Protein AF-A0A1I6EKK1-F1 (afdb_monomer_lite)

Secondary structure (DSSP, 8-state):
-----PPPPPP----GGGSHHHHHHHHHHHHHHHHHHHHTHHHH-SPPTHHHHHHHHHHHTT-GGG----EE-TTT--EE-

Organism: NCBI:txid1121426

Sequence (81 aa):
MLTAFSRAEVYTPRSPRKNQYYRCVEAHFEELEGTWEDRYQKEYGYWRPYVLDVIYKYLDCGDLHLGFARVKCDDCNHEYL

pLDDT: mean 86.72, std 12.37, range [45.5, 98.12]

Foldseek 3Di:
DDDDPDDPDDDDQDDLVVDPVLVVLVVCVVVCVVCCVPPPCVPPNDDDPCVVVVSVCVNLPRPCVSHDDWDADPPPRDIDD

InterPro domains:
  IPR026889 Transposase zinc-binding domain [PF14319] (37-79)

Radius of gyration: 20.1 Å; chains: 1; bounding box: 39×30×65 Å

Structure (mmCIF, N/CA/C/O backbone):
data_AF-A0A1I6EKK1-F1
#
_entry.id   AF-A0A1I6EKK1-F1
#
loop_
_atom_site.group_PDB
_atom_site.id
_atom_site.type_symbol
_atom_site.label_atom_id
_atom_site.label_alt_id
_atom_site.label_comp_id
_atom_site.label_asym_id
_atom_site.label_entity_id
_atom_site.label_seq_id
_atom_site.pdbx_PDB_ins_code
_atom_site.Cartn_x
_atom_site.Cartn_y
_atom_site.Cartn_z
_atom_site.occupancy
_atom_site.B_iso_or_equiv
_atom_site.auth_seq_id
_atom_site.auth_comp_id
_atom_site.auth_asym_id
_atom_site.auth_atom_id
_atom_site.pdbx_PDB_model_num
ATOM 1 N N . MET A 1 1 ? 2.971 -13.270 -47.870 1.00 45.50 1 MET A N 1
ATOM 2 C CA . MET A 1 1 ? 4.065 -12.740 -47.029 1.00 45.50 1 MET A CA 1
ATOM 3 C C . MET A 1 1 ? 3.740 -11.305 -46.669 1.00 45.50 1 MET A C 1
ATOM 5 O O . MET A 1 1 ? 3.287 -10.600 -47.560 1.00 45.50 1 MET A O 1
ATOM 9 N N . LEU A 1 2 ? 3.976 -10.953 -45.398 1.00 46.09 2 LEU A N 1
ATOM 10 C CA . LEU A 1 2 ? 4.080 -9.628 -44.758 1.00 46.09 2 LEU A CA 1
ATOM 11 C C . LEU A 1 2 ? 3.221 -9.573 -43.484 1.00 46.09 2 LEU A C 1
ATOM 13 O O . LEU A 1 2 ? 2.135 -9.006 -43.449 1.00 46.09 2 LEU A O 1
ATOM 17 N N . THR A 1 3 ? 3.732 -10.202 -42.426 1.00 51.94 3 THR A N 1
ATOM 18 C CA . THR A 1 3 ? 3.363 -9.897 -41.043 1.00 51.94 3 THR A CA 1
ATOM 19 C C . THR A 1 3 ? 3.876 -8.494 -40.730 1.00 51.94 3 THR A C 1
ATOM 21 O O . THR A 1 3 ? 5.083 -8.256 -40.697 1.00 51.94 3 THR A O 1
ATOM 24 N N . ALA A 1 4 ? 2.962 -7.544 -40.547 1.00 56.44 4 ALA A N 1
ATOM 25 C CA . ALA A 1 4 ? 3.300 -6.219 -40.056 1.00 56.44 4 ALA A CA 1
ATOM 26 C C . ALA A 1 4 ? 3.754 -6.344 -38.594 1.00 56.44 4 ALA A C 1
ATOM 28 O O . ALA A 1 4 ? 2.935 -6.519 -37.696 1.00 56.44 4 ALA A O 1
ATOM 29 N N . PHE A 1 5 ? 5.063 -6.275 -38.352 1.00 56.50 5 PHE A N 1
ATOM 30 C CA . PHE A 1 5 ? 5.580 -6.006 -37.015 1.00 56.50 5 PHE A CA 1
ATOM 31 C C . PHE A 1 5 ? 5.271 -4.541 -36.693 1.00 56.50 5 PHE A C 1
ATOM 33 O O . PHE A 1 5 ? 5.961 -3.634 -37.160 1.00 56.50 5 PHE A O 1
ATOM 40 N N . SER A 1 6 ? 4.212 -4.291 -35.922 1.00 63.19 6 SER A N 1
ATOM 41 C CA . SER A 1 6 ? 4.034 -2.996 -35.268 1.00 63.19 6 SER A CA 1
ATOM 42 C C . SER A 1 6 ? 5.234 -2.774 -34.352 1.00 63.19 6 SER A C 1
ATOM 44 O O . SER A 1 6 ? 5.506 -3.614 -33.492 1.00 63.19 6 SER A O 1
ATOM 46 N N . ARG A 1 7 ? 5.971 -1.670 -34.530 1.00 69.25 7 ARG A N 1
ATOM 47 C CA . ARG A 1 7 ? 6.992 -1.260 -33.555 1.00 69.25 7 ARG A CA 1
ATOM 48 C C . ARG A 1 7 ? 6.310 -1.184 -32.193 1.00 69.25 7 ARG A C 1
ATOM 50 O O . ARG A 1 7 ? 5.368 -0.410 -32.049 1.00 69.25 7 ARG A O 1
ATOM 57 N N . ALA A 1 8 ? 6.758 -1.994 -31.236 1.00 67.69 8 ALA A N 1
ATOM 58 C CA . ALA A 1 8 ? 6.291 -1.881 -29.863 1.00 67.69 8 ALA A CA 1
ATOM 59 C C . ALA A 1 8 ? 6.518 -0.433 -29.406 1.00 67.69 8 ALA A C 1
ATOM 61 O O . ALA A 1 8 ? 7.616 0.108 -29.579 1.00 67.69 8 ALA A O 1
ATOM 62 N N . GLU A 1 9 ? 5.469 0.217 -28.907 1.00 74.00 9 GLU A N 1
ATOM 63 C CA . GLU A 1 9 ? 5.617 1.529 -28.288 1.00 74.00 9 GLU A CA 1
ATOM 64 C C . GLU A 1 9 ? 6.595 1.407 -27.119 1.00 74.00 9 GLU A C 1
ATOM 66 O O . GLU A 1 9 ? 6.578 0.425 -26.375 1.00 74.00 9 GLU A O 1
ATOM 71 N N . VAL A 1 10 ? 7.489 2.389 -26.979 1.00 76.12 10 VAL A N 1
ATOM 72 C CA . VAL A 1 10 ? 8.456 2.399 -25.879 1.00 76.12 10 VAL A CA 1
ATOM 73 C C . VAL A 1 10 ? 7.672 2.477 -24.572 1.00 76.12 10 VAL A C 1
ATOM 75 O O . VAL A 1 10 ? 6.903 3.421 -24.373 1.00 76.12 10 VAL A O 1
ATOM 78 N N . TYR A 1 11 ? 7.866 1.492 -23.687 1.00 73.56 11 TYR A N 1
ATOM 79 C CA . TYR A 1 11 ? 7.236 1.491 -22.371 1.00 73.56 11 TYR A CA 1
ATOM 80 C C . TYR A 1 11 ? 7.519 2.820 -21.670 1.00 73.56 11 TYR A C 1
ATOM 82 O O . TYR A 1 11 ? 8.672 3.203 -21.468 1.00 73.56 11 TYR A O 1
ATOM 90 N N . THR A 1 12 ? 6.455 3.537 -21.312 1.00 75.06 12 THR A N 1
ATOM 91 C CA . THR A 1 12 ? 6.561 4.755 -20.511 1.00 75.06 12 THR A CA 1
ATOM 92 C C . THR A 1 12 ? 6.441 4.368 -19.041 1.00 75.06 12 THR A C 1
ATOM 94 O O . THR A 1 12 ? 5.372 3.899 -18.632 1.00 75.06 12 THR A O 1
ATOM 97 N N . PRO A 1 13 ? 7.495 4.558 -18.224 1.00 76.88 13 PRO A N 1
ATOM 98 C CA . PRO A 1 13 ? 7.444 4.214 -16.814 1.00 76.88 13 PRO A CA 1
ATOM 99 C C . PRO A 1 13 ? 6.300 4.931 -16.103 1.00 76.88 13 PRO A C 1
ATOM 101 O O . PRO A 1 13 ? 6.099 6.142 -16.247 1.00 76.88 13 PRO A O 1
ATOM 104 N N . ARG A 1 14 ? 5.550 4.173 -15.301 1.00 77.62 14 ARG A N 1
ATOM 105 C CA . ARG A 1 14 ? 4.553 4.747 -14.397 1.00 77.62 14 ARG A CA 1
ATOM 106 C C . ARG A 1 14 ? 5.252 5.618 -13.353 1.00 77.62 14 ARG A C 1
ATOM 108 O O . ARG A 1 14 ? 6.380 5.356 -12.957 1.00 77.62 14 ARG A O 1
ATOM 115 N N . SER A 1 15 ? 4.555 6.654 -12.893 1.00 85.12 15 SER A N 1
ATOM 116 C CA . SER A 1 15 ? 5.003 7.494 -11.780 1.00 85.12 15 SER A CA 1
ATOM 117 C C . SER A 1 15 ? 3.961 7.404 -10.663 1.00 85.12 15 SER A C 1
ATOM 119 O O . SER A 1 15 ? 3.029 8.213 -10.646 1.00 85.12 15 SER A O 1
ATOM 121 N N . PRO A 1 16 ? 4.068 6.404 -9.762 1.00 84.69 16 PRO A N 1
ATOM 122 C CA . PRO A 1 16 ? 3.056 6.137 -8.738 1.00 84.69 16 PRO A CA 1
ATOM 123 C C . PRO A 1 16 ? 2.743 7.372 -7.891 1.00 84.69 16 PRO A C 1
ATOM 125 O O . PRO A 1 16 ? 1.585 7.742 -7.746 1.00 84.69 16 PRO A O 1
ATOM 128 N N . ARG A 1 17 ? 3.769 8.129 -7.484 1.00 87.19 17 ARG A N 1
ATOM 129 C CA . ARG A 1 17 ? 3.626 9.368 -6.695 1.00 87.19 17 ARG A CA 1
ATOM 130 C C . ARG A 1 17 ? 2.856 10.503 -7.393 1.00 87.19 17 ARG A C 1
ATOM 132 O O . ARG A 1 17 ? 2.411 11.430 -6.721 1.00 87.19 17 ARG A O 1
ATOM 139 N N . LYS A 1 18 ? 2.668 10.464 -8.721 1.00 89.56 18 LYS A N 1
ATOM 140 C CA . LYS A 1 18 ? 1.783 11.414 -9.430 1.00 89.56 18 LYS A CA 1
ATOM 141 C C . LYS A 1 18 ? 0.305 11.031 -9.312 1.00 89.56 18 LYS A C 1
ATOM 143 O O . LYS A 1 18 ? -0.559 11.892 -9.473 1.00 89.56 18 LYS A O 1
ATOM 148 N N . ASN A 1 19 ? 0.002 9.764 -9.034 1.00 89.81 19 ASN A N 1
ATOM 149 C CA . ASN A 1 19 ? -1.359 9.275 -8.871 1.00 89.81 19 ASN A CA 1
ATOM 150 C C . ASN A 1 19 ? -1.959 9.804 -7.551 1.00 89.81 19 ASN A C 1
ATOM 152 O O . ASN A 1 19 ? -1.343 9.736 -6.489 1.00 89.81 19 ASN A O 1
ATOM 156 N N . GLN A 1 20 ? -3.172 10.359 -7.614 1.00 94.25 20 GLN A N 1
ATOM 157 C CA . GLN A 1 20 ? -3.854 10.911 -6.439 1.00 94.25 20 GLN A CA 1
ATOM 158 C C . GLN A 1 20 ? -4.197 9.841 -5.396 1.00 94.25 20 GLN A C 1
ATOM 160 O O . GLN A 1 20 ? -4.022 10.081 -4.205 1.00 94.25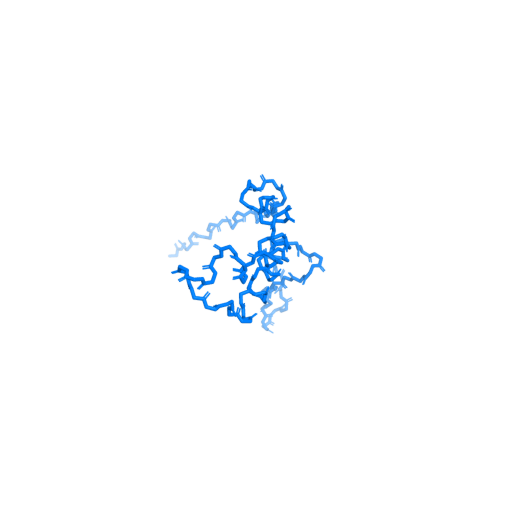 20 GLN A O 1
ATOM 165 N N . TYR A 1 21 ? -4.660 8.672 -5.836 1.00 93.12 21 TYR A N 1
ATOM 166 C CA . TYR A 1 21 ? -4.989 7.559 -4.955 1.00 93.12 21 TYR A CA 1
ATOM 167 C C . TYR A 1 21 ? -3.740 7.020 -4.253 1.00 93.12 21 TYR A C 1
ATOM 169 O O . TYR A 1 21 ? -3.767 6.846 -3.041 1.00 93.12 21 TYR A O 1
ATOM 177 N N . TYR A 1 22 ? -2.620 6.866 -4.972 1.00 93.81 22 TYR A N 1
ATOM 178 C CA . TYR A 1 22 ? -1.332 6.512 -4.362 1.00 93.81 22 TYR A CA 1
ATOM 179 C C . TYR A 1 22 ? -0.963 7.466 -3.223 1.00 93.81 22 TYR A C 1
ATOM 181 O O . TYR A 1 22 ? -0.705 7.016 -2.114 1.00 93.81 22 TYR A O 1
ATOM 189 N N . ARG A 1 23 ? -1.001 8.783 -3.474 1.00 94.94 23 ARG A N 1
ATOM 190 C CA . ARG A 1 23 ? -0.667 9.790 -2.452 1.00 94.94 23 ARG A CA 1
ATOM 191 C C . ARG A 1 23 ? -1.600 9.742 -1.244 1.00 94.94 23 ARG A C 1
ATOM 193 O O . ARG A 1 23 ? -1.149 9.961 -0.131 1.00 94.94 23 ARG A O 1
ATOM 200 N N . CYS A 1 24 ? -2.885 9.465 -1.465 1.00 96.56 24 CYS A N 1
ATOM 201 C CA . CYS A 1 24 ? -3.855 9.307 -0.385 1.00 96.56 24 CYS A CA 1
ATOM 202 C C . CYS A 1 24 ? -3.511 8.099 0.497 1.00 96.56 24 CYS A C 1
ATOM 204 O O . CYS A 1 24 ? -3.432 8.228 1.714 1.00 96.56 24 CYS A O 1
ATOM 206 N N . VAL A 1 25 ? -3.250 6.942 -0.120 1.00 95.81 25 VAL A N 1
ATOM 207 C CA . VAL A 1 25 ? -2.874 5.723 0.608 1.00 95.81 25 VAL A CA 1
ATOM 208 C C . VAL A 1 25 ? -1.558 5.928 1.364 1.00 95.81 25 VAL A C 1
ATOM 210 O O . VAL A 1 25 ? -1.513 5.664 2.560 1.00 95.81 25 VAL A O 1
ATOM 213 N N . GLU A 1 26 ? -0.528 6.466 0.701 1.00 95.25 26 GLU A N 1
ATOM 214 C CA . GLU A 1 26 ? 0.782 6.756 1.309 1.00 95.25 26 GLU A CA 1
ATOM 215 C C . GLU A 1 26 ? 0.665 7.686 2.528 1.00 95.25 26 GLU A C 1
ATOM 217 O O . GLU A 1 26 ? 1.363 7.487 3.514 1.00 95.25 26 GLU A O 1
ATOM 222 N N . ALA A 1 27 ? -0.228 8.680 2.486 1.00 97.00 27 ALA A N 1
ATOM 223 C CA . ALA A 1 27 ? -0.370 9.661 3.561 1.00 97.00 27 ALA A CA 1
ATOM 224 C C . ALA A 1 27 ? -1.228 9.194 4.750 1.00 97.00 27 ALA A C 1
ATOM 226 O O . ALA A 1 27 ? -1.081 9.741 5.841 1.00 97.00 27 ALA A O 1
ATOM 227 N N . HIS A 1 28 ? -2.151 8.247 4.550 1.00 97.25 28 HIS A N 1
ATOM 228 C CA . HIS A 1 28 ? -3.217 7.973 5.526 1.00 97.25 28 HIS A CA 1
ATOM 229 C C . HIS A 1 28 ? -3.327 6.512 5.973 1.00 97.25 28 HIS A C 1
ATOM 231 O O . HIS A 1 28 ? -4.087 6.226 6.898 1.00 97.25 28 HIS A O 1
ATOM 237 N N . PHE A 1 29 ? -2.611 5.576 5.344 1.00 96.06 29 PHE A N 1
ATOM 238 C CA . PHE A 1 29 ? -2.762 4.153 5.653 1.00 96.06 29 PHE A CA 1
ATOM 239 C C . PHE A 1 29 ? -2.426 3.805 7.111 1.00 96.06 29 PHE A C 1
ATOM 241 O O . PHE A 1 29 ? -3.206 3.103 7.749 1.00 96.06 29 PHE A O 1
ATOM 248 N N . GLU A 1 30 ? -1.327 4.330 7.657 1.00 95.88 30 GLU A N 1
ATOM 249 C CA . GLU A 1 30 ? -0.924 4.054 9.046 1.00 95.88 30 GLU A CA 1
ATOM 250 C C . GLU A 1 30 ? -1.970 4.550 10.060 1.00 95.88 30 GLU A C 1
ATOM 252 O O . GLU A 1 30 ? -2.276 3.868 11.037 1.00 95.88 30 GLU A O 1
ATOM 257 N N . GLU A 1 31 ? -2.588 5.711 9.805 1.00 97.31 31 GLU A N 1
ATOM 258 C CA . GLU A 1 31 ? -3.680 6.221 10.644 1.00 97.31 31 GLU A CA 1
ATOM 259 C C . GLU A 1 31 ? -4.929 5.333 10.539 1.00 97.31 31 GLU A C 1
ATOM 261 O O . GLU A 1 31 ? -5.604 5.062 11.538 1.00 97.31 31 GLU A O 1
ATOM 266 N N . LEU A 1 32 ? -5.255 4.870 9.328 1.00 95.75 32 LEU A N 1
ATOM 267 C CA . LEU A 1 32 ? -6.377 3.963 9.111 1.00 95.75 32 LEU A CA 1
ATOM 268 C C . LEU A 1 32 ? -6.185 2.658 9.889 1.00 95.75 32 LEU A C 1
ATOM 270 O O . LEU A 1 32 ? -7.107 2.244 10.590 1.00 95.75 32 LEU A O 1
ATOM 274 N N . GLU A 1 33 ? -5.006 2.043 9.790 1.00 95.69 33 GLU A N 1
ATOM 275 C CA . GLU A 1 33 ? -4.670 0.828 10.532 1.00 95.69 33 GLU A CA 1
ATOM 276 C C . GLU A 1 33 ? -4.778 1.064 12.045 1.00 95.69 33 GLU A C 1
ATOM 278 O O . GLU A 1 33 ? -5.503 0.341 12.731 1.00 95.69 33 GLU A O 1
ATOM 283 N N . GLY A 1 34 ? -4.135 2.119 12.556 1.00 96.06 34 GLY A N 1
ATOM 284 C CA . GLY A 1 34 ? -4.095 2.414 13.989 1.00 96.06 34 GLY A CA 1
ATOM 285 C C . GLY A 1 34 ? -5.450 2.764 14.607 1.00 96.06 34 GLY A C 1
ATOM 286 O O . GLY A 1 34 ? -5.611 2.668 15.819 1.00 96.06 34 GLY A O 1
ATOM 287 N N . THR A 1 35 ? -6.438 3.150 13.796 1.00 97.31 35 THR A N 1
ATOM 288 C CA . THR A 1 35 ? -7.782 3.515 14.272 1.00 97.31 35 THR A CA 1
ATOM 289 C C . THR A 1 35 ? -8.867 2.510 13.890 1.00 97.31 35 THR A C 1
ATOM 291 O O . THR A 1 35 ? -10.045 2.746 14.180 1.00 97.31 35 THR A O 1
ATOM 294 N N . TRP A 1 36 ? -8.507 1.396 13.242 1.00 97.06 36 TRP A N 1
ATOM 295 C CA . TRP A 1 36 ? -9.478 0.440 12.711 1.00 97.06 36 TRP A CA 1
ATOM 296 C C . TRP A 1 36 ? -10.347 -0.190 13.792 1.00 97.06 36 TRP A C 1
ATOM 298 O O . TRP A 1 36 ? -11.573 -0.212 13.660 1.00 97.06 36 TRP A O 1
ATOM 308 N N . GLU A 1 37 ? -9.719 -0.688 14.856 1.00 96.81 37 GLU A N 1
ATOM 309 C CA . GLU A 1 37 ? -10.411 -1.380 15.944 1.00 96.81 37 GLU A CA 1
ATOM 310 C C . GLU A 1 37 ? -11.468 -0.479 16.600 1.00 96.81 37 GLU A C 1
ATOM 312 O O . GLU A 1 37 ? -12.621 -0.886 16.752 1.00 96.81 37 GLU A O 1
ATOM 317 N N . ASP A 1 38 ? -11.104 0.773 16.878 1.00 97.88 38 ASP A N 1
ATOM 318 C CA . ASP A 1 38 ? -11.966 1.730 17.572 1.00 97.88 38 ASP A CA 1
ATOM 319 C C . ASP A 1 38 ? -13.081 2.297 16.684 1.00 97.88 38 ASP A C 1
ATOM 321 O O . ASP A 1 38 ? -14.217 2.470 17.135 1.00 97.88 38 ASP A O 1
ATOM 325 N N . ARG A 1 39 ? -12.768 2.629 15.422 1.00 97.50 39 ARG A N 1
ATOM 326 C CA . ARG A 1 39 ? -13.681 3.391 14.550 1.00 97.50 39 ARG A CA 1
ATOM 327 C C . ARG A 1 39 ? -14.484 2.526 13.584 1.00 97.50 39 ARG A C 1
ATOM 329 O O . ARG A 1 39 ? -15.620 2.880 13.278 1.00 97.50 39 ARG A O 1
ATOM 336 N N . TYR A 1 40 ? -13.920 1.420 13.101 1.00 96.94 40 TYR A N 1
ATOM 337 C CA . TYR A 1 40 ? -14.437 0.726 11.915 1.00 96.94 40 TYR A CA 1
ATOM 338 C C . TYR A 1 40 ? -14.767 -0.750 12.152 1.00 96.94 40 TYR A C 1
ATOM 340 O O . TYR A 1 40 ? -15.671 -1.279 11.503 1.00 96.94 40 TYR A O 1
ATOM 348 N N . GLN A 1 41 ? -14.125 -1.420 13.112 1.00 97.62 41 GLN A N 1
ATOM 349 C CA . GLN A 1 41 ? -14.296 -2.862 13.314 1.00 97.62 41 GLN A CA 1
ATOM 350 C C . GLN A 1 41 ? -15.746 -3.278 13.595 1.00 97.62 41 GLN A C 1
ATOM 352 O O . GLN A 1 41 ? -16.185 -4.338 13.150 1.00 97.62 41 GLN A O 1
ATOM 357 N N . LYS A 1 42 ? -16.514 -2.441 14.300 1.00 97.69 42 LYS A N 1
ATOM 358 C CA . LYS A 1 42 ? -17.927 -2.713 14.603 1.00 97.69 42 LYS A CA 1
ATOM 359 C C . LYS A 1 42 ? -18.802 -2.810 13.346 1.00 97.69 42 LYS A C 1
ATOM 361 O O . LYS A 1 42 ? -19.756 -3.582 13.339 1.00 97.69 42 LYS A O 1
ATOM 366 N N . GLU A 1 43 ? -18.506 -2.016 12.322 1.00 98.12 43 GLU A N 1
ATOM 367 C CA . GLU A 1 43 ? -19.307 -1.923 11.096 1.00 98.12 43 GLU A CA 1
ATOM 368 C C . GLU A 1 43 ? -18.755 -2.822 9.982 1.00 98.12 43 GLU A C 1
ATOM 370 O O . GLU A 1 43 ? -19.517 -3.509 9.305 1.00 98.12 43 GLU A O 1
ATOM 375 N N . TYR A 1 44 ? -17.429 -2.867 9.831 1.00 96.38 44 TYR A N 1
ATOM 376 C CA . TYR A 1 44 ? -16.750 -3.530 8.712 1.00 96.38 44 TYR A CA 1
ATOM 377 C C . TYR A 1 44 ? -16.086 -4.862 9.089 1.00 96.38 44 TYR A C 1
ATOM 379 O O . TYR A 1 44 ? -15.612 -5.592 8.216 1.00 96.38 44 TYR A O 1
ATOM 387 N N . GLY A 1 45 ? -16.084 -5.215 10.376 1.00 96.81 45 GLY A N 1
ATOM 388 C CA . GLY A 1 45 ? -15.461 -6.426 10.898 1.00 96.81 45 GLY A CA 1
ATOM 389 C C . GLY A 1 45 ? -13.973 -6.267 11.216 1.00 96.81 45 GLY A C 1
ATOM 390 O O . GLY A 1 45 ? -13.378 -5.198 11.084 1.00 96.81 45 GLY A O 1
ATOM 391 N N . TYR A 1 46 ? -13.367 -7.359 11.683 1.00 95.19 46 TYR A N 1
ATOM 392 C CA . TYR A 1 46 ? -11.976 -7.365 12.142 1.00 95.19 46 TYR A CA 1
ATOM 393 C C . TYR A 1 46 ? -10.980 -7.027 11.021 1.00 95.19 46 TYR A C 1
ATOM 395 O O . TYR A 1 46 ? -11.186 -7.383 9.855 1.00 95.19 46 TYR A O 1
ATOM 403 N N . TRP A 1 47 ? -9.875 -6.373 11.389 1.00 95.25 47 TRP A N 1
ATOM 404 C CA . TRP A 1 47 ? -8.783 -6.081 10.460 1.00 95.25 47 TRP A CA 1
ATOM 405 C C . TRP A 1 47 ? -8.120 -7.374 9.994 1.00 95.25 47 TRP A C 1
ATOM 407 O O . TRP A 1 47 ? -7.615 -8.161 10.797 1.00 95.25 47 TRP A O 1
ATOM 417 N N . ARG A 1 48 ? -8.114 -7.616 8.683 1.00 94.69 48 ARG A N 1
ATOM 418 C CA . ARG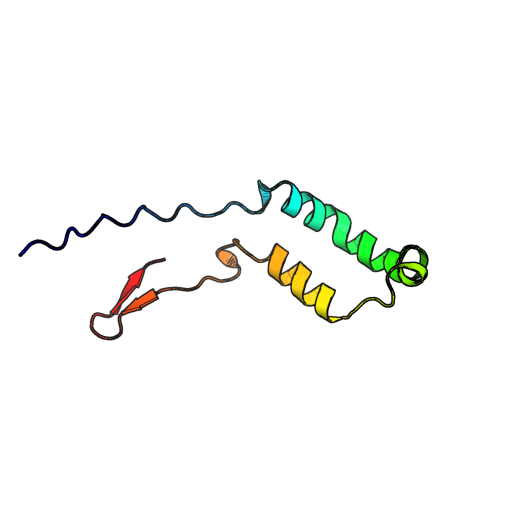 A 1 48 ? -7.512 -8.832 8.133 1.00 94.69 48 ARG A CA 1
ATOM 419 C C . ARG A 1 48 ? -6.009 -8.611 7.940 1.00 94.69 48 ARG A C 1
ATOM 421 O O . ARG A 1 48 ? -5.659 -7.726 7.165 1.00 94.69 48 ARG A O 1
ATOM 428 N N . PRO A 1 49 ? -5.125 -9.447 8.521 1.00 92.00 49 PRO A N 1
ATOM 429 C CA . PRO A 1 49 ? -3.677 -9.225 8.451 1.00 92.00 49 PRO A CA 1
ATOM 430 C C . PRO A 1 49 ? -3.118 -9.070 7.028 1.00 92.00 49 PRO A C 1
ATOM 432 O O . PRO A 1 49 ? -2.236 -8.252 6.806 1.00 92.00 49 PRO A O 1
ATOM 435 N N . TYR A 1 50 ? -3.674 -9.780 6.036 1.00 95.31 50 TYR A N 1
ATOM 436 C CA . TYR A 1 50 ? -3.202 -9.684 4.646 1.00 95.31 50 TYR A CA 1
ATOM 437 C C . TYR A 1 50 ? -3.439 -8.308 3.998 1.00 95.31 50 TYR A C 1
ATOM 439 O O . TYR A 1 50 ? -2.853 -8.024 2.955 1.00 95.31 50 TYR A O 1
ATOM 447 N N . VAL A 1 51 ? -4.320 -7.467 4.558 1.00 93.75 51 VAL A N 1
ATOM 448 C CA . VAL A 1 51 ? -4.566 -6.112 4.038 1.00 93.75 51 VAL A CA 1
ATOM 449 C C . VAL A 1 51 ? -3.276 -5.302 4.091 1.00 93.75 51 VAL A C 1
ATOM 451 O O . VAL A 1 51 ? -2.953 -4.634 3.112 1.00 93.75 51 VAL A O 1
ATOM 454 N N . LEU A 1 52 ? -2.502 -5.453 5.168 1.00 94.19 52 LEU A N 1
ATOM 455 C CA . LEU A 1 52 ? -1.196 -4.825 5.328 1.00 94.19 52 LEU A CA 1
ATOM 456 C C . LEU A 1 52 ? -0.250 -5.192 4.176 1.00 94.19 52 LEU A C 1
ATOM 458 O O . LEU A 1 52 ? 0.264 -4.314 3.484 1.00 94.19 52 LEU A O 1
ATOM 462 N N . ASP A 1 53 ? -0.108 -6.490 3.900 1.00 94.44 53 ASP A N 1
ATOM 463 C CA . ASP A 1 53 ? 0.745 -6.988 2.817 1.00 94.44 53 ASP A CA 1
ATOM 464 C C . ASP A 1 53 ? 0.325 -6.441 1.447 1.00 94.44 53 ASP A C 1
ATOM 466 O O . ASP A 1 53 ? 1.167 -6.143 0.599 1.00 94.44 53 ASP A O 1
ATOM 470 N N . VAL A 1 54 ? -0.983 -6.337 1.199 1.00 95.44 54 VAL A N 1
ATOM 471 C CA . VAL A 1 54 ? -1.515 -5.830 -0.072 1.00 95.44 54 VAL A CA 1
ATOM 472 C C . VAL A 1 54 ? -1.244 -4.337 -0.221 1.00 95.44 54 VAL A C 1
ATOM 474 O O . VAL A 1 54 ? -0.855 -3.911 -1.310 1.00 95.44 54 VAL A O 1
ATOM 477 N N . ILE A 1 55 ? -1.426 -3.546 0.839 1.00 95.44 55 ILE A N 1
ATOM 478 C CA . ILE A 1 55 ? -1.203 -2.099 0.780 1.00 95.44 55 ILE A CA 1
ATOM 479 C C . ILE A 1 55 ? 0.281 -1.787 0.578 1.00 95.44 55 ILE A C 1
ATOM 481 O O . ILE A 1 55 ? 0.600 -0.990 -0.304 1.00 95.44 55 ILE A O 1
ATOM 485 N N . TYR A 1 56 ? 1.190 -2.463 1.285 1.00 93.38 56 TYR A N 1
ATOM 486 C CA . TYR A 1 56 ? 2.625 -2.269 1.056 1.00 93.38 56 TYR A CA 1
ATOM 487 C C . TYR A 1 56 ? 3.051 -2.699 -0.350 1.00 93.38 56 TYR A C 1
ATOM 489 O O . TYR A 1 56 ? 3.699 -1.924 -1.047 1.00 93.38 56 TYR A O 1
ATOM 497 N N . LYS A 1 57 ? 2.579 -3.849 -0.853 1.00 92.50 57 LYS A N 1
ATOM 498 C CA . LYS A 1 57 ? 2.826 -4.250 -2.254 1.00 92.50 57 LYS A CA 1
ATOM 499 C C . LYS A 1 57 ? 2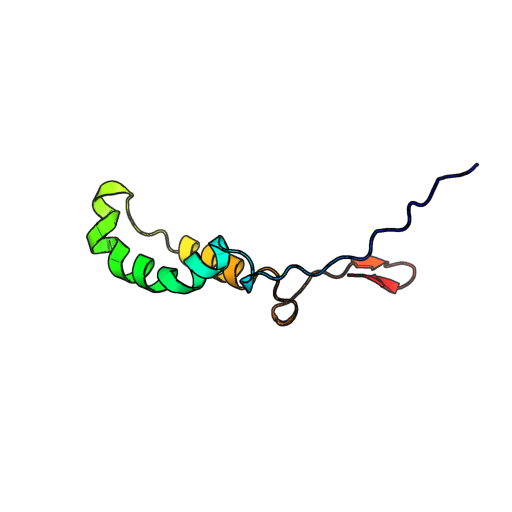.292 -3.238 -3.265 1.00 92.50 57 LYS A C 1
ATOM 501 O O . LYS A 1 57 ? 2.870 -3.079 -4.338 1.00 92.50 57 LYS A O 1
ATOM 506 N N . TYR A 1 58 ? 1.169 -2.591 -2.965 1.00 92.44 58 TYR A N 1
ATOM 507 C CA . TYR A 1 58 ? 0.625 -1.530 -3.804 1.00 92.44 58 TYR A CA 1
ATOM 508 C C . TYR A 1 58 ? 1.513 -0.278 -3.786 1.00 92.44 58 TYR A C 1
ATOM 510 O O . TYR A 1 58 ? 1.758 0.287 -4.851 1.00 92.44 58 TYR A O 1
ATOM 518 N N . LEU A 1 59 ? 2.014 0.131 -2.616 1.00 91.69 59 LEU A N 1
ATOM 519 C CA . LEU A 1 59 ? 2.933 1.266 -2.481 1.00 91.69 59 LEU A CA 1
ATOM 520 C C . LEU A 1 59 ? 4.294 0.992 -3.142 1.00 91.69 59 LEU A C 1
ATOM 522 O O . LEU A 1 59 ? 4.869 1.890 -3.749 1.00 91.69 59 LEU A O 1
ATOM 526 N N . ASP A 1 60 ? 4.751 -0.257 -3.138 1.00 90.06 60 ASP A N 1
ATOM 527 C CA . ASP A 1 60 ? 5.977 -0.657 -3.833 1.00 90.06 60 ASP A CA 1
ATOM 528 C C . ASP A 1 60 ? 5.789 -0.742 -5.363 1.00 90.06 60 ASP A C 1
ATOM 530 O O . ASP A 1 60 ? 6.740 -0.692 -6.150 1.00 90.06 60 ASP A O 1
ATOM 534 N N . CYS A 1 61 ? 4.543 -0.884 -5.821 1.00 84.69 61 CYS A N 1
ATOM 535 C CA . CYS A 1 61 ? 4.238 -1.139 -7.220 1.00 84.69 61 CYS A CA 1
ATOM 536 C C . CYS A 1 61 ? 4.558 0.069 -8.110 1.00 84.69 61 CYS A C 1
ATOM 538 O O . CYS A 1 61 ? 4.020 1.167 -7.960 1.00 84.69 61 CYS A O 1
ATOM 540 N N . GLY A 1 62 ? 5.374 -0.170 -9.136 1.00 79.06 62 GLY A N 1
ATOM 541 C CA . GLY A 1 62 ? 5.746 0.839 -10.124 1.00 79.06 62 GLY A CA 1
ATOM 542 C C . GLY A 1 62 ? 7.005 1.632 -9.775 1.00 79.06 62 GLY A C 1
ATOM 543 O O . GLY A 1 62 ? 7.401 2.466 -10.589 1.00 79.06 62 GLY A O 1
ATOM 544 N N . ASP A 1 63 ? 7.656 1.353 -8.641 1.00 81.75 63 ASP A N 1
ATOM 545 C CA . ASP A 1 63 ? 9.039 1.763 -8.398 1.00 81.75 63 ASP A CA 1
ATOM 546 C C . ASP A 1 63 ? 10.006 0.686 -8.916 1.00 81.75 63 ASP A C 1
ATOM 548 O O . ASP A 1 63 ? 10.094 -0.418 -8.382 1.00 81.75 63 ASP A O 1
ATOM 552 N N . LEU A 1 64 ? 10.756 1.007 -9.973 1.00 79.38 64 LEU A N 1
ATOM 553 C CA . LEU A 1 64 ? 11.716 0.076 -10.575 1.00 79.38 64 LEU A CA 1
ATOM 554 C C . LEU A 1 64 ? 12.881 -0.280 -9.631 1.00 79.38 64 LEU A C 1
ATOM 556 O O . LEU A 1 64 ? 13.536 -1.299 -9.852 1.00 79.38 64 LEU A O 1
ATOM 560 N N . HIS A 1 65 ? 13.144 0.504 -8.579 1.00 82.06 65 HIS A N 1
ATOM 561 C CA . HIS A 1 65 ? 14.170 0.171 -7.582 1.00 82.06 65 HIS A CA 1
ATOM 562 C C . HIS A 1 65 ? 13.751 -0.993 -6.676 1.00 82.06 65 HIS A C 1
ATOM 564 O O . HIS A 1 65 ? 14.616 -1.673 -6.128 1.00 82.06 65 HIS A O 1
ATOM 570 N N . LEU A 1 66 ? 12.444 -1.247 -6.549 1.00 83.81 66 LEU A N 1
ATOM 571 C CA . LEU A 1 66 ? 11.876 -2.311 -5.712 1.00 83.81 66 LEU A CA 1
ATOM 572 C C . LEU A 1 66 ? 11.696 -3.63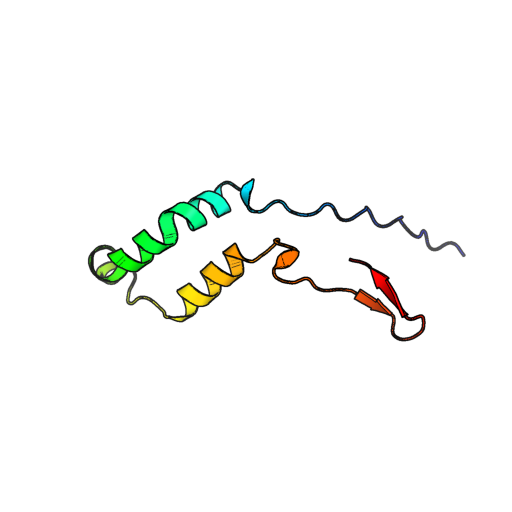5 -6.471 1.00 83.81 66 LEU A C 1
ATOM 574 O O . LEU A 1 66 ? 11.301 -4.646 -5.895 1.00 83.81 66 LEU A O 1
ATOM 578 N N . GLY A 1 67 ? 12.053 -3.651 -7.757 1.00 80.94 67 GLY A N 1
ATOM 579 C CA . GLY A 1 67 ? 12.029 -4.829 -8.612 1.00 80.94 67 GLY A CA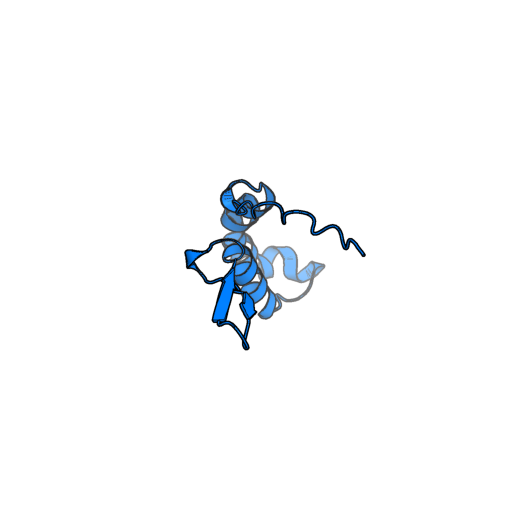 1
ATOM 580 C C . GLY A 1 67 ? 11.054 -4.695 -9.777 1.00 80.94 67 GLY A C 1
ATOM 581 O O . GLY A 1 67 ? 10.055 -3.982 -9.732 1.00 80.94 67 GLY A O 1
ATOM 582 N N . PHE A 1 68 ? 11.363 -5.391 -10.866 1.00 79.06 68 PHE A N 1
ATOM 583 C CA . PHE A 1 68 ? 10.553 -5.411 -12.078 1.00 79.06 68 PHE A CA 1
ATOM 584 C C . PHE A 1 68 ? 10.733 -6.738 -12.807 1.00 79.06 68 PHE A C 1
ATOM 586 O O . PHE A 1 68 ? 11.776 -7.390 -12.704 1.00 79.06 68 PHE A O 1
ATOM 593 N N . ALA A 1 69 ? 9.707 -7.128 -13.559 1.00 80.50 69 ALA A N 1
ATOM 594 C CA . ALA A 1 69 ? 9.799 -8.267 -14.455 1.00 80.50 69 ALA A CA 1
ATOM 595 C C . ALA A 1 69 ? 10.624 -7.881 -15.691 1.00 80.50 69 ALA A C 1
ATOM 597 O O . ALA A 1 69 ? 10.448 -6.798 -16.242 1.00 80.50 69 ALA A O 1
ATOM 598 N N . ARG A 1 70 ? 11.520 -8.773 -16.117 1.00 79.94 70 ARG A N 1
ATOM 599 C CA . ARG A 1 70 ? 12.248 -8.679 -17.388 1.00 79.94 70 ARG A CA 1
ATOM 600 C C . ARG A 1 70 ? 11.819 -9.831 -18.267 1.00 79.94 70 ARG A C 1
ATOM 602 O O . ARG A 1 70 ? 11.750 -10.963 -17.786 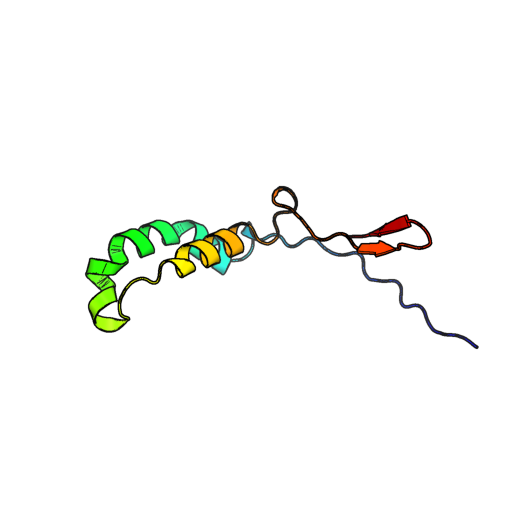1.00 79.94 70 ARG A O 1
ATOM 609 N N . VAL A 1 71 ? 11.574 -9.554 -19.541 1.00 84.44 71 VAL A N 1
ATOM 610 C CA . VAL A 1 71 ? 11.388 -10.618 -20.523 1.00 84.44 71 VAL A CA 1
ATOM 611 C C . VAL A 1 71 ? 12.753 -10.971 -21.087 1.00 84.44 71 VAL A C 1
ATOM 613 O O . VAL A 1 71 ? 13.474 -10.095 -21.563 1.00 84.44 71 VAL A O 1
ATOM 616 N N . LYS A 1 72 ? 13.096 -12.258 -21.027 1.00 90.06 72 LYS A N 1
ATOM 617 C CA . LYS A 1 72 ? 14.314 -12.815 -21.606 1.00 90.06 72 LYS A CA 1
ATOM 618 C C . LYS A 1 72 ? 13.940 -13.921 -22.586 1.00 90.06 72 LYS A C 1
ATOM 620 O O . LYS A 1 72 ? 13.147 -14.794 -22.252 1.00 90.06 72 LYS A O 1
ATOM 625 N N . CYS A 1 73 ? 14.498 -13.870 -23.791 1.00 89.88 73 CYS A N 1
ATOM 626 C CA . CYS A 1 73 ? 14.397 -14.961 -24.754 1.00 89.88 73 CYS A CA 1
ATOM 627 C C . CYS A 1 73 ? 15.453 -16.029 -24.444 1.00 89.88 73 CYS A C 1
ATOM 629 O O . CYS A 1 73 ? 16.642 -15.706 -24.407 1.00 89.88 73 CYS A O 1
ATOM 631 N N . ASP A 1 74 ? 15.044 -17.284 -24.269 1.00 93.00 74 ASP A N 1
ATOM 632 C CA . ASP A 1 74 ? 15.968 -18.376 -23.929 1.00 93.00 74 ASP A CA 1
ATOM 633 C C . ASP A 1 74 ? 16.890 -18.771 -25.097 1.00 93.00 74 ASP A C 1
ATOM 635 O O . ASP A 1 74 ? 18.036 -19.154 -24.871 1.00 93.00 74 ASP A O 1
ATOM 639 N N . ASP A 1 75 ? 16.440 -18.601 -26.345 1.00 93.69 75 ASP A N 1
ATOM 640 C CA . ASP A 1 75 ? 17.212 -18.993 -27.534 1.00 93.69 75 ASP A CA 1
ATOM 641 C C . ASP A 1 75 ? 18.320 -17.986 -27.886 1.00 93.69 75 ASP A C 1
ATOM 643 O O . ASP A 1 75 ? 19.435 -18.366 -28.244 1.00 93.69 75 ASP A O 1
ATOM 647 N N . CYS A 1 76 ? 18.021 -16.683 -27.811 1.00 92.88 76 CYS A N 1
ATOM 648 C CA . CYS A 1 76 ? 18.941 -15.621 -28.245 1.00 92.88 76 CYS A CA 1
ATOM 649 C C . CYS A 1 76 ? 19.444 -14.715 -27.114 1.00 92.88 76 CYS A C 1
ATOM 651 O O . CYS A 1 76 ? 20.226 -13.802 -27.378 1.00 92.88 76 CYS A O 1
ATOM 653 N N . ASN A 1 77 ? 19.018 -14.948 -25.867 1.00 88.56 77 ASN A N 1
ATOM 654 C CA . ASN A 1 77 ? 19.328 -14.126 -24.689 1.00 88.56 77 ASN A CA 1
ATOM 655 C C . ASN A 1 77 ? 18.972 -12.636 -24.835 1.00 88.56 77 ASN A C 1
ATOM 657 O O . ASN A 1 77 ? 19.479 -11.805 -24.086 1.00 88.56 77 ASN A O 1
ATOM 661 N N . HIS A 1 78 ? 18.107 -12.276 -25.787 1.00 87.50 78 HIS A N 1
ATOM 662 C CA . HIS A 1 78 ? 17.626 -10.907 -25.911 1.00 87.50 78 HIS A CA 1
ATOM 663 C C . HIS A 1 78 ? 16.729 -10.549 -24.721 1.00 87.50 78 HIS A C 1
ATOM 665 O O . HIS A 1 78 ? 15.865 -11.341 -24.340 1.00 87.50 78 HIS A O 1
ATOM 671 N N . GLU A 1 79 ? 16.927 -9.353 -24.164 1.00 85.25 79 GLU A N 1
ATOM 672 C CA . GLU A 1 79 ? 16.217 -8.860 -22.984 1.00 85.25 79 GLU A CA 1
ATOM 673 C C . GLU A 1 79 ? 15.533 -7.520 -23.268 1.00 85.25 79 GLU A C 1
ATOM 675 O O . GLU A 1 79 ? 16.109 -6.646 -23.923 1.00 85.25 79 GLU A O 1
ATOM 680 N N . TYR A 1 80 ? 14.320 -7.345 -22.738 1.00 79.56 80 TYR A N 1
ATOM 681 C CA . TYR A 1 80 ? 13.614 -6.062 -22.727 1.00 79.56 80 TYR A CA 1
ATOM 682 C C . TYR A 1 80 ? 12.743 -5.889 -21.471 1.00 79.56 80 TYR A C 1
ATOM 684 O O . TYR A 1 80 ? 12.460 -6.849 -20.743 1.00 79.56 80 TYR A O 1
ATOM 692 N N . LEU A 1 81 ? 12.378 -4.628 -21.214 1.00 71.62 81 LEU A N 1
ATOM 693 C CA . LEU A 1 81 ? 11.528 -4.168 -20.110 1.00 71.62 81 LEU A CA 1
ATOM 694 C C . LEU A 1 81 ? 10.086 -3.965 -20.568 1.00 71.62 81 LEU A C 1
ATOM 696 O O . LEU A 1 81 ? 9.913 -3.436 -21.690 1.00 71.62 81 LEU A O 1
#